Protein AF-A0A2H0APX2-F1 (afdb_monomer)

Nearest PDB structures (foldseek):
  3wp4-assembly1_A  TM=6.862E-01  e=2.463E+00  Neocallimastix patriciarum
  4i0n-assembly1_A  TM=4.531E-01  e=3.080E+00  Clostridium perfringens
  5kpe-assembly1_A  TM=3.613E-01  e=2.604E+00  synthetic construct
  5aq5-assembly1_C  TM=3.192E-01  e=1.664E+00  Tequintavirus T5
  6vhh-assembly1_A  TM=3.517E-01  e=2.913E+00  Homo sapiens

Structure (mmCIF, N/CA/C/O backbone):
data_AF-A0A2H0APX2-F1
#
_entry.id   AF-A0A2H0APX2-F1
#
loop_
_atom_site.group_PDB
_atom_site.id
_atom_site.type_symbol
_atom_site.label_atom_id
_atom_site.label_alt_id
_atom_site.label_comp_id
_atom_site.label_asym_id
_atom_site.label_entity_id
_atom_site.label_seq_id
_atom_site.pdbx_PDB_ins_code
_atom_site.Cartn_x
_atom_site.Cartn_y
_atom_site.Cartn_z
_atom_site.occupancy
_atom_site.B_iso_or_equiv
_atom_site.auth_seq_id
_atom_site.auth_comp_id
_atom_site.auth_asym_id
_atom_site.auth_atom_id
_atom_site.pdbx_PDB_model_num
ATOM 1 N N . VAL A 1 1 ? -0.109 0.220 15.138 1.00 91.38 1 VAL A N 1
ATOM 2 C CA . VAL A 1 1 ? -1.235 0.701 14.297 1.00 91.38 1 VAL A CA 1
ATOM 3 C C . VAL A 1 1 ? -2.297 1.288 15.212 1.00 91.38 1 VAL A C 1
ATOM 5 O O . VAL A 1 1 ? -2.525 0.712 16.268 1.00 91.38 1 VAL A O 1
ATOM 8 N N . LYS A 1 2 ? -2.913 2.417 14.846 1.00 97.56 2 LYS A N 1
ATOM 9 C CA . LYS A 1 2 ? -4.001 3.067 15.596 1.00 97.56 2 LYS A CA 1
AT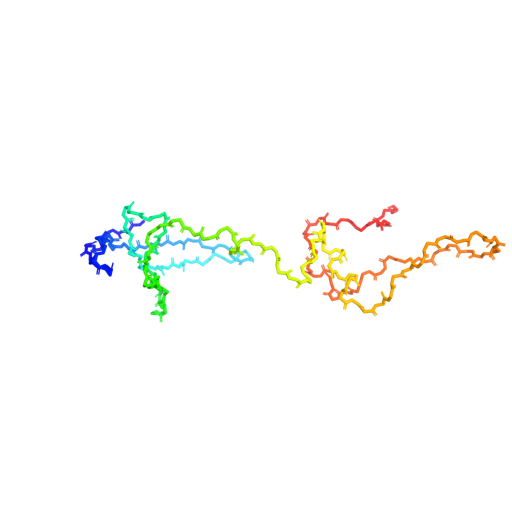OM 10 C C . LYS A 1 2 ? -5.226 3.203 14.694 1.00 97.56 2 LYS A C 1
ATOM 12 O O . LYS A 1 2 ? -5.105 3.725 13.592 1.00 97.56 2 LYS A O 1
ATOM 17 N N . VAL A 1 3 ? -6.397 2.751 15.138 1.00 97.81 3 VAL A N 1
ATOM 18 C CA . VAL A 1 3 ? -7.653 2.941 14.393 1.00 97.81 3 VAL A CA 1
ATOM 19 C C . VAL A 1 3 ? -8.117 4.391 14.544 1.00 97.81 3 VAL A C 1
ATOM 21 O O . VAL A 1 3 ? -8.096 4.933 15.646 1.00 97.81 3 VAL A O 1
ATOM 24 N N . LEU A 1 4 ? -8.495 5.020 13.431 1.00 98.00 4 LEU A N 1
ATOM 25 C CA . LEU A 1 4 ? -8.972 6.405 13.374 1.00 98.00 4 LEU A CA 1
ATOM 26 C C . LEU A 1 4 ? -10.473 6.502 13.076 1.00 98.00 4 LEU A C 1
ATOM 28 O O . LEU A 1 4 ? -11.070 7.541 13.331 1.00 98.00 4 LEU A O 1
ATOM 32 N N . GLY A 1 5 ? -11.080 5.444 12.535 1.00 98.12 5 GLY A N 1
ATOM 33 C CA . GLY A 1 5 ? -12.513 5.398 12.259 1.00 98.12 5 GLY A CA 1
ATOM 34 C C . GLY A 1 5 ? -12.862 4.491 11.085 1.00 98.12 5 GLY A C 1
ATOM 35 O O . GLY A 1 5 ? -12.059 3.659 10.659 1.00 98.12 5 GLY A O 1
ATOM 36 N N . THR A 1 6 ? -14.072 4.671 10.563 1.00 98.06 6 THR A N 1
ATOM 37 C CA . THR A 1 6 ? -14.573 3.993 9.361 1.00 98.06 6 THR A CA 1
ATOM 38 C C . THR A 1 6 ? -14.955 5.039 8.323 1.00 98.06 6 THR A C 1
ATOM 40 O O . THR A 1 6 ? -15.617 6.017 8.655 1.00 98.06 6 THR A O 1
ATOM 43 N N . GLU A 1 7 ? -14.565 4.823 7.071 1.00 98.00 7 GLU A N 1
ATOM 44 C CA . G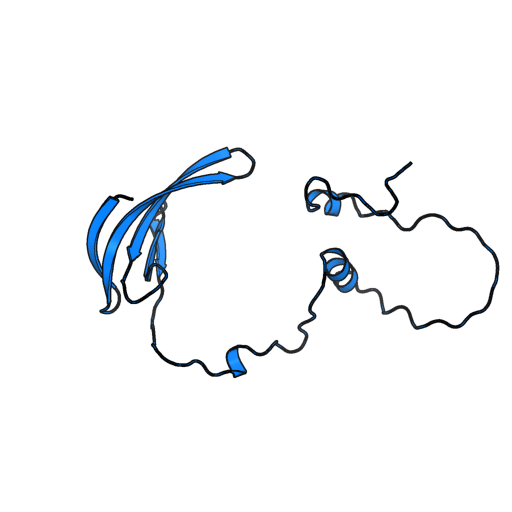LU A 1 7 ? -14.915 5.678 5.933 1.00 98.00 7 GLU A CA 1
ATOM 45 C C . GLU A 1 7 ? -15.234 4.798 4.717 1.00 98.00 7 GLU A C 1
ATOM 47 O O . GLU A 1 7 ? -14.782 3.656 4.642 1.00 98.00 7 GLU A O 1
ATOM 52 N N . LYS A 1 8 ? -16.014 5.309 3.758 1.00 97.31 8 LYS A N 1
ATOM 53 C CA . LYS A 1 8 ? -16.231 4.620 2.480 1.00 97.31 8 LYS A CA 1
ATOM 54 C C . LYS A 1 8 ? -15.264 5.145 1.422 1.00 97.31 8 LYS A C 1
ATOM 56 O O . LYS A 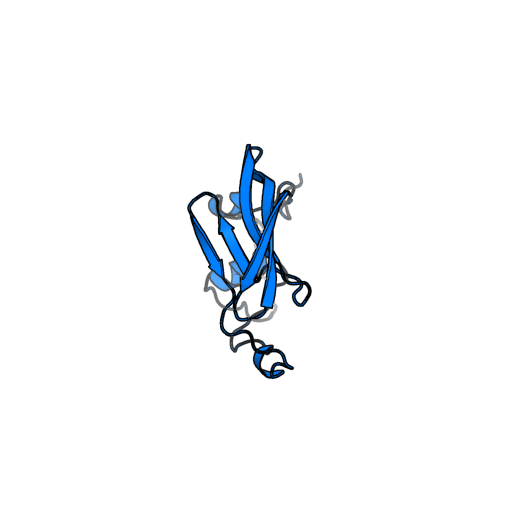1 8 ? -15.223 6.350 1.189 1.00 97.31 8 LYS A O 1
ATOM 61 N N . ILE A 1 9 ? -14.549 4.247 0.747 1.00 96.62 9 ILE A N 1
ATOM 62 C CA . ILE A 1 9 ? -13.728 4.558 -0.431 1.00 96.62 9 ILE A CA 1
ATOM 63 C C . ILE A 1 9 ? -14.366 3.860 -1.627 1.00 96.62 9 ILE A C 1
ATOM 65 O O . ILE A 1 9 ? -14.425 2.638 -1.663 1.00 96.62 9 ILE A O 1
ATOM 69 N N . GLN A 1 10 ? -14.894 4.632 -2.583 1.00 93.25 10 GLN A N 1
ATOM 70 C CA . GLN A 1 10 ? -15.577 4.101 -3.779 1.00 93.25 10 GLN A CA 1
ATOM 71 C C . GLN A 1 10 ? -16.682 3.075 -3.472 1.00 93.25 10 GLN A C 1
ATOM 73 O O . GLN A 1 10 ? -16.867 2.100 -4.187 1.00 93.25 10 GLN A O 1
ATOM 78 N N . GLY A 1 11 ? -17.421 3.290 -2.383 1.00 94.44 11 GLY A N 1
ATOM 79 C CA . GLY A 1 11 ? -18.487 2.386 -1.945 1.00 94.44 11 GLY A CA 1
ATOM 80 C C . GLY A 1 11 ? -18.025 1.263 -1.014 1.00 94.44 11 GLY A C 1
ATOM 81 O O . GLY A 1 11 ? -18.834 0.807 -0.206 1.00 94.44 11 GLY A O 1
ATOM 82 N N . TYR A 1 12 ? -16.738 0.906 -1.021 1.00 96.56 12 TYR A N 1
ATOM 83 C CA . TYR A 1 12 ? -16.165 -0.092 -0.119 1.00 96.56 12 TYR A CA 1
ATOM 84 C C . TYR A 1 12 ? -16.020 0.459 1.297 1.00 96.56 12 TYR A C 1
ATOM 86 O O . TYR A 1 12 ? -15.556 1.585 1.505 1.00 96.56 12 TYR A O 1
ATOM 94 N N . LYS A 1 13 ? -16.429 -0.334 2.291 1.00 97.94 13 LYS A N 1
ATOM 95 C CA . LYS A 1 13 ? -16.302 0.027 3.705 1.00 97.94 13 LYS A CA 1
ATOM 96 C C . LYS A 1 13 ? -14.853 -0.170 4.136 1.00 97.94 13 LYS A C 1
ATOM 98 O O . LYS A 1 13 ? -14.366 -1.291 4.189 1.00 97.94 13 LYS A O 1
ATOM 103 N N . CYS A 1 14 ? -14.185 0.909 4.520 1.00 98.44 14 CYS A N 1
ATOM 104 C CA . CYS A 1 14 ? -12.797 0.863 4.953 1.00 98.44 14 CYS A CA 1
ATOM 105 C C . CYS A 1 14 ? -12.654 1.214 6.431 1.00 98.44 14 CYS A C 1
ATOM 107 O O . CYS A 1 14 ? -13.226 2.193 6.916 1.00 98.44 14 CYS A O 1
ATOM 109 N N . THR A 1 15 ? -11.791 0.481 7.133 1.00 98.50 15 THR A N 1
ATOM 110 C CA . THR A 1 15 ? -11.237 0.967 8.397 1.00 98.50 15 THR A CA 1
ATOM 111 C C . THR A 1 15 ? -10.095 1.927 8.089 1.00 98.50 15 THR A C 1
ATOM 113 O O . THR A 1 15 ? -9.107 1.543 7.460 1.00 98.50 15 THR A O 1
ATOM 116 N N . LYS A 1 16 ? -10.200 3.164 8.573 1.00 98.50 16 LYS A N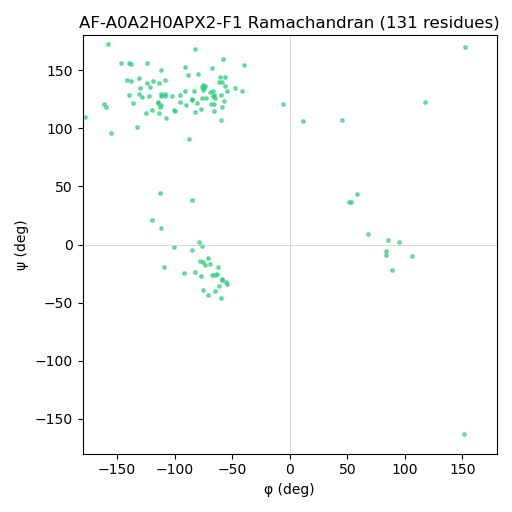 1
ATOM 117 C CA . LYS A 1 16 ? -9.125 4.153 8.509 1.00 98.50 16 LYS A CA 1
ATOM 118 C C . LYS A 1 16 ? -8.194 3.959 9.696 1.00 98.50 16 LYS A C 1
ATOM 120 O O . LYS A 1 16 ? -8.641 3.938 10.847 1.00 98.50 16 LYS A O 1
ATOM 125 N N . ARG A 1 17 ? -6.899 3.793 9.440 1.00 98.19 17 ARG A N 1
ATOM 126 C CA . ARG A 1 17 ? -5.895 3.504 10.474 1.00 98.19 17 ARG A CA 1
ATOM 127 C C . ARG A 1 17 ? -4.632 4.316 10.234 1.00 98.19 17 ARG A C 1
ATOM 129 O O . ARG A 1 17 ? -4.182 4.437 9.104 1.00 98.19 17 ARG A O 1
ATOM 136 N N . GLN A 1 18 ? -4.034 4.818 11.302 1.00 98.00 18 GLN A N 1
ATOM 137 C CA . GLN A 1 18 ? -2.678 5.343 11.288 1.00 98.00 18 GLN A CA 1
ATOM 138 C C . GLN A 1 18 ? -1.697 4.187 11.484 1.00 98.00 18 GLN A C 1
ATOM 140 O O . GLN A 1 18 ? -1.774 3.425 12.459 1.00 98.00 18 GLN A O 1
ATOM 145 N N . VAL A 1 19 ? -0.770 4.052 10.552 1.00 96.94 19 VAL A N 1
ATOM 146 C CA . VAL A 1 19 ? 0.284 3.046 10.553 1.00 96.94 19 VAL A CA 1
ATOM 147 C C . VAL A 1 19 ? 1.604 3.764 10.762 1.00 96.94 19 VAL A C 1
ATOM 149 O O . VAL A 1 19 ? 1.908 4.722 10.063 1.00 96.94 19 VAL A O 1
ATOM 152 N N . THR A 1 20 ? 2.372 3.299 11.741 1.00 95.88 20 THR A N 1
ATOM 153 C CA . THR A 1 20 ? 3.715 3.793 12.033 1.00 95.88 20 THR A CA 1
ATOM 154 C C . THR A 1 20 ? 4.685 2.661 11.760 1.00 95.88 20 THR A C 1
ATOM 156 O O . THR A 1 20 ? 4.576 1.607 12.390 1.00 95.88 20 THR A O 1
ATOM 159 N N . THR A 1 21 ? 5.637 2.897 10.871 1.00 92.19 21 THR A N 1
ATOM 160 C CA . THR A 1 21 ? 6.660 1.938 10.466 1.00 92.19 21 THR A CA 1
ATOM 161 C C . THR A 1 21 ? 8.032 2.498 10.810 1.00 92.19 21 THR A C 1
ATOM 163 O O . THR A 1 21 ? 8.283 3.695 10.669 1.00 92.19 21 THR A O 1
ATOM 166 N N . HIS A 1 22 ? 8.926 1.633 11.276 1.00 91.25 22 HIS A N 1
ATOM 167 C CA . HIS A 1 22 ? 10.339 1.960 11.418 1.00 91.25 22 HIS A CA 1
ATOM 168 C C . HIS A 1 22 ? 11.058 1.338 10.230 1.00 91.25 22 HIS A C 1
ATOM 170 O O . HIS A 1 22 ? 11.033 0.122 10.063 1.00 91.25 22 HIS A O 1
ATOM 176 N N . VAL A 1 23 ? 11.630 2.183 9.383 1.00 86.31 23 VAL A N 1
ATOM 177 C CA . VAL A 1 23 ? 12.358 1.771 8.188 1.00 86.31 23 VAL A CA 1
ATOM 178 C C . VAL A 1 23 ? 13.831 2.030 8.444 1.00 86.31 23 VAL A C 1
ATOM 180 O O . VAL A 1 23 ? 14.208 3.129 8.846 1.00 86.31 23 VAL A O 1
ATOM 183 N N . GLU A 1 24 ? 14.660 1.018 8.231 1.00 88.38 24 GLU A N 1
ATOM 184 C CA . GLU A 1 24 ? 16.107 1.170 8.249 1.00 88.38 24 GLU A CA 1
ATOM 185 C C . GLU A 1 24 ? 16.606 1.258 6.810 1.00 88.38 24 GLU A C 1
ATOM 187 O O . GLU A 1 24 ? 16.464 0.314 6.035 1.00 88.38 24 GLU A O 1
ATOM 192 N N . ILE A 1 25 ? 17.158 2.411 6.439 1.00 83.00 25 ILE A N 1
ATOM 193 C CA . ILE A 1 25 ? 17.715 2.644 5.105 1.00 83.00 25 ILE A CA 1
ATOM 194 C C . ILE A 1 25 ? 19.188 2.976 5.290 1.00 83.00 25 ILE A C 1
ATOM 196 O O . ILE A 1 25 ? 19.521 3.980 5.911 1.00 83.00 25 ILE A O 1
ATOM 200 N N . MET A 1 26 ? 20.075 2.122 4.770 1.00 84.50 26 MET A N 1
ATOM 201 C CA . MET A 1 26 ? 21.533 2.305 4.860 1.00 84.50 26 MET A CA 1
ATOM 202 C C . MET A 1 26 ? 22.045 2.530 6.302 1.00 84.50 26 MET A C 1
ATOM 204 O O . MET A 1 26 ? 22.954 3.323 6.521 1.00 84.50 26 MET A O 1
ATOM 208 N N . GLY A 1 27 ? 21.452 1.855 7.295 1.00 86.06 27 GLY A N 1
ATOM 209 C CA . GLY A 1 27 ? 21.802 2.004 8.717 1.00 86.06 27 GLY A CA 1
ATOM 210 C C . GLY A 1 27 ? 21.131 3.187 9.428 1.00 86.06 27 GLY A C 1
ATOM 211 O O . GLY A 1 27 ? 21.240 3.317 10.647 1.00 86.06 27 GLY A O 1
ATOM 212 N N . PHE A 1 28 ? 20.389 4.033 8.707 1.00 82.25 28 PHE A N 1
ATOM 213 C CA . PHE A 1 28 ? 19.597 5.108 9.297 1.00 82.25 28 PHE A CA 1
ATOM 214 C C . PHE A 1 28 ? 18.193 4.613 9.628 1.00 82.25 28 PHE A C 1
ATOM 216 O O . PHE A 1 28 ? 17.431 4.216 8.744 1.00 82.25 28 PHE A O 1
ATOM 223 N N . LYS A 1 29 ? 17.829 4.680 10.910 1.00 90.06 29 LYS A N 1
ATOM 224 C CA . LYS A 1 29 ? 16.473 4.381 11.376 1.00 90.06 29 LYS A CA 1
ATOM 225 C C . LYS A 1 29 ? 15.590 5.604 11.181 1.00 90.06 29 LYS A C 1
ATOM 227 O O . LYS A 1 29 ? 15.769 6.621 11.847 1.00 90.06 29 LYS A O 1
ATOM 232 N N . LYS A 1 30 ? 14.604 5.488 10.299 1.00 89.31 30 LYS A N 1
ATOM 233 C CA . LYS A 1 30 ? 13.571 6.495 10.085 1.00 89.31 30 LYS A CA 1
ATOM 234 C C . LYS A 1 30 ? 12.229 5.962 10.563 1.00 89.31 30 LYS A C 1
ATOM 236 O O . LYS A 1 30 ? 11.799 4.874 10.189 1.00 89.31 30 LYS A O 1
ATOM 241 N N . LYS A 1 31 ? 11.544 6.755 11.378 1.00 91.75 31 LYS A N 1
ATOM 242 C CA . LYS A 1 31 ? 10.126 6.551 11.666 1.00 91.75 31 LYS A CA 1
ATOM 243 C C . LYS A 1 31 ? 9.320 7.187 10.537 1.00 91.75 31 LYS A C 1
ATOM 245 O O . LYS A 1 31 ? 9.600 8.320 10.162 1.00 91.75 31 LYS A O 1
ATOM 250 N N . SER A 1 32 ? 8.351 6.458 10.005 1.00 91.06 32 SER A N 1
ATOM 251 C CA . SER A 1 32 ? 7.422 6.939 8.986 1.00 91.06 32 SER A CA 1
ATOM 252 C C . SER A 1 32 ? 6.000 6.609 9.410 1.00 91.06 32 SER A C 1
ATOM 254 O O . SER A 1 32 ? 5.726 5.501 9.878 1.00 91.06 32 SER A O 1
ATOM 256 N N . GLN A 1 33 ? 5.100 7.573 9.279 1.00 95.44 33 GLN A N 1
ATOM 257 C CA . GLN A 1 33 ? 3.673 7.396 9.494 1.00 95.44 33 GLN A CA 1
ATOM 258 C C . GLN A 1 33 ? 2.907 7.526 8.179 1.00 95.44 33 GLN A C 1
ATOM 260 O O . GLN A 1 33 ? 3.297 8.231 7.251 1.00 95.44 33 GLN A O 1
ATOM 265 N N . SER A 1 34 ? 1.790 6.819 8.111 1.00 97.31 34 SER A N 1
ATOM 266 C CA . SER A 1 34 ? 0.813 6.946 7.038 1.00 97.31 34 SER A CA 1
ATOM 267 C C . SER A 1 34 ? -0.586 6.719 7.588 1.00 97.31 34 SER A C 1
ATOM 269 O O . SER A 1 34 ? -0.770 6.056 8.614 1.00 97.31 34 SER A O 1
ATOM 271 N N . VAL A 1 35 ? -1.586 7.259 6.905 1.00 98.44 35 VAL A N 1
ATOM 272 C CA . VAL A 1 35 ? -2.987 6.901 7.106 1.00 98.44 35 VAL A CA 1
ATOM 273 C C . VAL A 1 35 ? -3.401 5.973 5.976 1.00 98.44 35 VAL A C 1
ATOM 275 O O . VAL A 1 35 ? -3.190 6.272 4.805 1.00 98.44 35 VAL A O 1
ATOM 278 N N . GLN A 1 36 ? -3.976 4.831 6.328 1.00 98.44 36 GLN A N 1
ATOM 279 C CA . GLN A 1 36 ? -4.364 3.786 5.390 1.00 98.44 36 GLN A CA 1
ATOM 280 C C . GLN A 1 36 ? -5.849 3.472 5.536 1.00 98.44 36 GLN A C 1
ATOM 282 O O . GLN A 1 36 ? -6.367 3.381 6.653 1.00 98.44 36 GLN A O 1
ATOM 287 N N . TRP A 1 37 ? -6.518 3.284 4.402 1.00 98.56 37 TRP A N 1
ATOM 288 C CA . TRP A 1 37 ? -7.914 2.864 4.318 1.00 98.56 37 TRP A CA 1
ATOM 289 C C . TRP A 1 37 ? -7.964 1.419 3.842 1.00 98.56 37 TRP A C 1
ATOM 291 O O . TRP A 1 37 ? -7.659 1.136 2.685 1.00 98.56 37 TRP A O 1
ATOM 301 N N . ILE A 1 38 ? -8.329 0.509 4.744 1.00 97.81 38 ILE A N 1
ATOM 302 C CA . ILE A 1 38 ? -8.295 -0.938 4.500 1.00 97.81 38 ILE A CA 1
ATOM 303 C C . ILE A 1 38 ? -9.724 -1.476 4.446 1.00 97.81 38 ILE A C 1
ATOM 305 O O . ILE A 1 38 ? -10.454 -1.331 5.430 1.00 97.81 38 ILE A O 1
ATOM 309 N N . SER A 1 39 ? -10.110 -2.077 3.317 1.00 97.38 39 SER A N 1
ATOM 310 C CA . SER A 1 39 ? -11.313 -2.917 3.213 1.00 97.38 39 SER A CA 1
ATOM 311 C C . SER A 1 39 ? -10.953 -4.375 3.498 1.00 97.38 39 SER A C 1
ATOM 313 O O . SER A 1 39 ? -9.820 -4.779 3.253 1.00 97.38 39 SER A O 1
ATOM 315 N N . GLU A 1 40 ? -11.909 -5.162 3.982 1.00 96.12 40 GLU A N 1
ATOM 316 C CA . GLU A 1 40 ? -11.752 -6.618 4.128 1.00 96.12 40 GLU A CA 1
ATOM 317 C C . GLU A 1 40 ? -11.818 -7.344 2.773 1.00 96.12 40 GLU A C 1
ATOM 319 O O . GLU A 1 40 ? -11.316 -8.457 2.648 1.00 96.12 40 GLU A O 1
ATOM 324 N N . ASP A 1 41 ? -12.350 -6.679 1.744 1.00 95.19 41 ASP A N 1
ATOM 325 C CA . ASP A 1 41 ? -12.507 -7.235 0.393 1.00 95.19 41 ASP A CA 1
ATOM 326 C C . ASP A 1 41 ? -11.185 -7.299 -0.397 1.00 95.19 41 ASP A C 1
ATOM 328 O O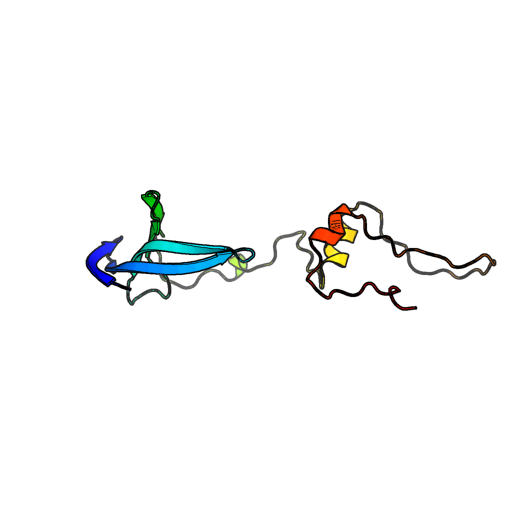 . ASP A 1 41 ? -11.105 -7.969 -1.425 1.00 95.19 41 ASP A O 1
ATOM 332 N N . PHE A 1 42 ? -10.138 -6.594 0.057 1.00 94.25 42 PHE A N 1
ATOM 333 C CA . PHE A 1 42 ? -8.873 -6.463 -0.672 1.00 94.25 42 PHE A CA 1
ATOM 334 C C . PHE A 1 42 ? -7.659 -6.746 0.221 1.00 94.25 42 PHE A C 1
ATOM 336 O O . PHE A 1 42 ? -7.618 -6.311 1.372 1.00 94.25 42 PHE A O 1
ATOM 343 N N . PRO A 1 43 ? -6.601 -7.384 -0.316 1.00 92.94 43 PRO A N 1
ATOM 344 C CA . PRO A 1 43 ? -5.380 -7.674 0.439 1.00 92.94 43 PRO A CA 1
ATOM 345 C C . PRO A 1 43 ? -4.471 -6.445 0.637 1.00 92.94 43 PRO A C 1
ATOM 347 O O . PRO A 1 43 ? -3.414 -6.553 1.256 1.00 92.94 43 PRO A O 1
ATOM 350 N N . MET A 1 44 ? -4.845 -5.282 0.098 1.00 94.31 44 MET A N 1
ATOM 351 C CA . MET A 1 44 ? -4.056 -4.050 0.124 1.00 94.31 44 MET A CA 1
ATOM 352 C C . MET A 1 44 ? -4.938 -2.828 0.433 1.00 94.31 44 MET A C 1
ATOM 354 O O . MET A 1 44 ? -6.140 -2.860 0.156 1.00 94.31 44 MET A O 1
ATOM 358 N N . PRO A 1 45 ? -4.377 -1.735 0.989 1.00 97.00 45 PRO A N 1
ATOM 359 C CA . PRO A 1 45 ? -5.141 -0.518 1.241 1.00 97.00 45 PRO A CA 1
ATOM 360 C C . PRO A 1 45 ? -5.691 0.087 -0.054 1.00 97.00 45 PRO A C 1
ATOM 362 O O . PRO A 1 45 ? -4.984 0.171 -1.057 1.00 97.00 45 PRO A O 1
ATOM 365 N N . LEU A 1 46 ? -6.926 0.588 -0.005 1.00 97.94 46 LEU A N 1
ATOM 366 C CA . LEU A 1 46 ? -7.536 1.299 -1.133 1.00 97.94 46 LEU A CA 1
ATOM 367 C C . LEU A 1 46 ? -7.012 2.730 -1.270 1.00 97.94 46 LEU A C 1
ATOM 369 O O . LEU A 1 46 ? -6.977 3.276 -2.370 1.00 97.94 46 LEU A O 1
ATOM 373 N N . ARG A 1 47 ? -6.577 3.329 -0.156 1.00 98.44 47 ARG A N 1
ATOM 374 C CA . ARG A 1 47 ? -5.904 4.629 -0.108 1.00 98.44 47 ARG A CA 1
ATOM 375 C C . ARG A 1 47 ? -4.786 4.599 0.929 1.00 98.44 47 ARG A C 1
ATOM 377 O O . ARG A 1 47 ? -4.958 4.029 2.009 1.00 98.44 47 ARG A O 1
ATOM 384 N N . ILE A 1 48 ? -3.674 5.251 0.611 1.00 98.19 48 ILE A N 1
ATOM 385 C CA . ILE A 1 48 ? -2.558 5.530 1.515 1.00 98.19 48 ILE A CA 1
ATOM 386 C C . ILE A 1 48 ? -2.262 7.023 1.425 1.00 98.19 48 ILE A C 1
ATOM 388 O O . ILE A 1 48 ? -2.058 7.536 0.330 1.00 98.19 48 ILE A O 1
ATOM 392 N N . GLN A 1 49 ? -2.230 7.702 2.566 1.00 98.31 49 GLN A N 1
ATOM 393 C CA . GLN A 1 49 ? -1.770 9.079 2.694 1.00 98.31 49 GLN A CA 1
ATOM 394 C C . GLN A 1 49 ? -0.508 9.102 3.554 1.00 98.31 49 GLN A C 1
ATOM 396 O O . GLN A 1 49 ? -0.522 8.621 4.689 1.00 98.31 49 GLN A O 1
ATOM 401 N N . ASN A 1 50 ? 0.576 9.641 3.014 1.00 96.75 50 ASN A N 1
ATOM 402 C CA . ASN A 1 50 ? 1.858 9.761 3.701 1.00 96.75 50 ASN A CA 1
ATOM 403 C C . ASN A 1 50 ? 1.890 11.001 4.612 1.00 96.75 50 ASN A C 1
ATOM 405 O O . ASN A 1 50 ? 1.026 11.874 4.530 1.00 96.75 50 ASN A O 1
ATOM 409 N N . GLU A 1 51 ? 2.906 11.090 5.474 1.00 94.19 51 GLU A N 1
ATOM 410 C CA . GLU A 1 51 ? 3.145 12.248 6.358 1.00 94.19 51 GLU A CA 1
ATOM 411 C C . GLU A 1 51 ? 3.233 13.589 5.616 1.00 94.19 51 GLU A C 1
ATOM 413 O O . GLU A 1 51 ? 2.799 14.607 6.146 1.00 94.19 51 GLU A O 1
ATOM 418 N N . ASP A 1 52 ? 3.765 13.592 4.394 1.00 94.38 52 ASP A N 1
ATOM 419 C CA . ASP A 1 52 ? 3.880 14.783 3.543 1.00 94.38 52 ASP A CA 1
ATOM 420 C C . ASP A 1 52 ? 2.561 15.162 2.838 1.00 94.38 52 ASP A C 1
ATOM 422 O O . ASP A 1 52 ? 2.517 16.113 2.061 1.00 94.38 52 ASP A O 1
ATOM 426 N N . GLY A 1 53 ? 1.480 14.418 3.094 1.00 95.81 53 GLY A N 1
ATOM 427 C CA . GLY A 1 53 ? 0.166 14.605 2.484 1.00 95.81 53 GLY A CA 1
ATOM 428 C C . GLY A 1 53 ? 0.004 13.946 1.114 1.00 95.81 53 GLY A C 1
ATOM 429 O O . GLY A 1 53 ? -1.130 13.854 0.626 1.00 95.81 53 GLY A O 1
ATOM 430 N N . SER A 1 54 ? 1.084 13.434 0.509 1.00 97.56 54 SER A N 1
ATOM 431 C CA . SER A 1 54 ? 1.001 12.696 -0.753 1.00 97.56 54 SER A CA 1
ATOM 432 C C . SER A 1 54 ? 0.090 11.480 -0.594 1.00 97.56 54 SER A C 1
ATOM 434 O O . SER A 1 54 ? 0.062 10.827 0.452 1.00 97.56 54 SER A O 1
ATOM 436 N N . THR A 1 55 ? -0.722 11.216 -1.618 1.00 97.62 55 THR A N 1
ATOM 437 C CA . THR A 1 55 ? -1.769 10.196 -1.554 1.00 97.62 55 THR A CA 1
ATOM 438 C C . THR A 1 55 ? -1.708 9.279 -2.764 1.00 97.62 55 THR A C 1
ATOM 440 O O . THR A 1 55 ? -1.729 9.740 -3.903 1.00 97.62 55 THR A O 1
ATOM 443 N N . THR A 1 56 ? -1.714 7.977 -2.497 1.00 97.69 56 THR A N 1
ATOM 444 C CA . THR A 1 56 ? -1.919 6.925 -3.493 1.00 97.69 56 THR A CA 1
ATOM 445 C C . THR A 1 56 ? -3.295 6.318 -3.266 1.00 97.69 56 THR A C 1
ATOM 447 O O . THR A 1 56 ? -3.633 5.949 -2.141 1.00 97.69 56 THR A O 1
ATOM 450 N N . GLU A 1 57 ? -4.102 6.207 -4.317 1.00 97.50 57 GLU A N 1
ATOM 451 C CA . GLU A 1 57 ? -5.452 5.648 -4.243 1.00 97.50 57 GLU A CA 1
ATOM 452 C C . GLU A 1 57 ? -5.729 4.759 -5.453 1.00 97.50 57 GLU A C 1
ATOM 454 O O . GLU A 1 57 ? -5.549 5.185 -6.595 1.00 97.50 57 GLU A O 1
ATOM 459 N N . LEU A 1 58 ? -6.195 3.536 -5.198 1.00 96.19 58 LEU A N 1
ATOM 460 C CA . LEU A 1 58 ? -6.715 2.653 -6.237 1.00 96.19 58 LEU A CA 1
ATOM 461 C C . LEU A 1 58 ? -8.070 3.187 -6.674 1.00 96.19 58 LEU A C 1
ATOM 463 O O . LEU A 1 58 ? -8.925 3.369 -5.820 1.00 96.19 58 LEU A O 1
ATOM 467 N N . LYS A 1 59 ? -8.290 3.423 -7.969 1.00 94.88 59 LYS A N 1
ATOM 468 C CA . LYS A 1 59 ? -9.561 3.935 -8.506 1.00 94.88 59 LYS A CA 1
ATOM 469 C C . LYS A 1 59 ? -10.129 3.020 -9.583 1.00 94.88 59 LYS A C 1
ATOM 471 O O . LYS A 1 59 ? -9.374 2.314 -10.244 1.00 94.88 59 LYS A O 1
ATOM 476 N N . ASN A 1 60 ? -11.444 3.091 -9.792 1.00 95.12 60 ASN A N 1
ATOM 477 C CA . ASN A 1 60 ? -12.173 2.355 -10.831 1.00 95.12 60 ASN A CA 1
ATOM 478 C C . ASN A 1 60 ? -12.013 0.832 -10.714 1.00 95.12 60 ASN A C 1
ATOM 480 O O . ASN A 1 60 ? -11.795 0.141 -11.711 1.00 95.12 60 ASN A O 1
ATOM 484 N N . ILE A 1 61 ? -12.104 0.317 -9.488 1.00 93.12 61 ILE A N 1
ATOM 485 C CA . ILE A 1 61 ? -11.946 -1.110 -9.210 1.00 93.12 61 ILE A CA 1
ATOM 486 C C . ILE A 1 61 ? -13.093 -1.880 -9.872 1.00 93.12 61 ILE A C 1
ATOM 488 O O . ILE A 1 61 ? -14.266 -1.566 -9.676 1.00 93.12 61 ILE A O 1
ATOM 492 N N . LYS A 1 62 ? -12.735 -2.881 -10.677 1.00 91.38 62 LYS A N 1
ATOM 493 C CA . LYS A 1 62 ? -13.665 -3.817 -11.309 1.00 91.38 62 LYS A CA 1
ATOM 494 C C . LYS A 1 62 ? -13.246 -5.228 -10.936 1.00 91.38 62 LYS A C 1
ATOM 496 O O . LYS A 1 62 ? -12.182 -5.688 -11.345 1.00 91.38 62 LYS A O 1
ATOM 501 N N . GLU A 1 63 ? -14.078 -5.897 -10.155 1.00 88.81 63 GLU A N 1
ATOM 502 C CA . GLU A 1 63 ? -13.846 -7.278 -9.747 1.00 88.81 63 GLU A CA 1
ATOM 503 C C . GLU A 1 63 ? -14.159 -8.229 -10.904 1.00 88.81 63 GLU A C 1
ATOM 505 O O . GLU A 1 63 ? -15.165 -8.083 -11.600 1.00 88.81 63 GLU A O 1
ATOM 510 N N . GLY A 1 64 ? -13.284 -9.206 -11.130 1.00 92.06 64 GLY A N 1
ATOM 511 C CA . GLY A 1 64 ? -13.481 -10.197 -12.179 1.00 92.06 64 GLY A CA 1
ATOM 512 C C . GLY A 1 64 ? -12.183 -10.772 -12.724 1.00 92.06 64 GLY A C 1
ATOM 513 O O . GLY A 1 64 ? -11.082 -10.291 -12.445 1.00 92.06 64 GLY A O 1
ATOM 514 N N . ARG A 1 65 ? -12.330 -11.826 -13.530 1.00 94.31 65 ARG A N 1
ATOM 515 C CA . ARG A 1 65 ? -11.210 -12.458 -14.233 1.00 94.31 65 ARG A CA 1
ATOM 516 C C . ARG A 1 65 ? -10.640 -11.493 -15.267 1.00 94.31 65 ARG A C 1
ATOM 518 O O . ARG A 1 65 ? -11.385 -10.925 -16.061 1.00 94.31 65 ARG A O 1
ATOM 525 N N . GLN A 1 66 ? -9.322 -11.349 -15.263 1.00 95.31 66 GLN A N 1
ATOM 526 C CA . GLN A 1 66 ? -8.606 -10.583 -16.275 1.00 95.31 66 GLN A CA 1
ATOM 527 C C . GLN A 1 66 ? -8.257 -11.484 -17.473 1.00 95.31 66 GLN A C 1
ATOM 529 O O . GLN A 1 66 ? -8.001 -12.674 -17.265 1.00 95.31 66 GLN A O 1
ATOM 534 N N . PRO A 1 67 ? -8.254 -10.961 -18.715 1.00 95.69 67 PRO A N 1
ATOM 535 C CA . PRO A 1 67 ? -7.819 -11.719 -19.884 1.00 95.69 67 PRO A CA 1
ATOM 536 C C . PRO A 1 67 ? -6.392 -12.247 -19.714 1.00 95.69 67 PRO A C 1
ATOM 538 O O . PRO A 1 67 ? -5.505 -11.505 -19.295 1.00 95.69 67 PRO A O 1
ATOM 541 N N . GLY A 1 68 ? -6.159 -13.510 -20.082 1.00 94.88 68 GLY A N 1
ATOM 542 C CA . GLY A 1 68 ? -4.831 -14.131 -19.993 1.00 94.88 68 GLY A CA 1
ATOM 543 C C . GLY A 1 68 ? -3.764 -13.398 -20.812 1.00 94.88 68 GLY A C 1
ATOM 544 O O . GLY A 1 68 ? -2.621 -13.314 -20.381 1.00 94.88 68 GLY A O 1
ATOM 545 N N . SER A 1 69 ? -4.163 -12.772 -21.923 1.00 94.56 69 SER A N 1
ATOM 546 C CA . SER A 1 69 ? -3.279 -11.995 -22.799 1.00 94.56 69 SER A CA 1
ATOM 547 C C . SER A 1 69 ? -2.639 -10.779 -22.120 1.00 94.56 69 SER A C 1
ATOM 549 O O . SER A 1 69 ? -1.627 -10.278 -22.594 1.00 94.56 69 SER A O 1
ATOM 551 N N . LEU A 1 70 ? -3.195 -10.291 -21.001 1.00 94.31 70 LEU A N 1
ATOM 552 C CA . LEU A 1 70 ? -2.576 -9.214 -20.214 1.00 94.31 70 LEU A CA 1
ATOM 553 C C . LEU A 1 70 ? -1.316 -9.668 -19.461 1.00 94.31 70 LEU A C 1
ATOM 555 O O . LEU A 1 70 ? -0.594 -8.829 -18.928 1.00 94.31 70 LEU A O 1
ATOM 559 N N . PHE A 1 71 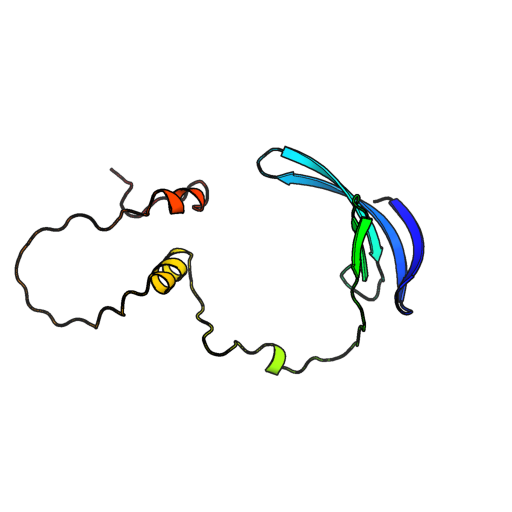? -1.070 -10.976 -19.396 1.00 94.94 71 PHE A N 1
ATOM 560 C CA . PHE A 1 71 ? 0.054 -11.587 -18.689 1.00 94.94 71 PHE A CA 1
ATOM 561 C C . PHE A 1 71 ? 1.068 -12.228 -19.648 1.00 94.94 71 PHE A C 1
ATOM 563 O O . PHE A 1 71 ? 1.915 -13.009 -19.217 1.00 94.94 71 PHE A O 1
ATOM 570 N N . GLU A 1 72 ? 0.984 -11.921 -20.943 1.00 94.56 72 GLU A N 1
ATOM 571 C CA . GLU A 1 72 ? 1.967 -12.348 -21.936 1.00 94.56 72 GLU A CA 1
ATOM 572 C C . GLU A 1 72 ? 3.211 -11.452 -21.898 1.00 94.56 72 GLU A C 1
ATOM 574 O O . GLU A 1 72 ? 3.139 -10.251 -21.624 1.00 94.56 72 GLU A O 1
ATOM 579 N N . LEU A 1 73 ? 4.374 -12.043 -22.178 1.00 93.81 73 LEU A N 1
ATOM 580 C CA . LEU A 1 73 ? 5.624 -11.294 -22.268 1.00 93.81 73 LEU A CA 1
ATOM 581 C C . LEU A 1 73 ? 5.590 -10.391 -23.512 1.00 93.81 73 LEU A C 1
ATOM 583 O O . LEU A 1 73 ? 5.268 -10.873 -24.601 1.00 93.81 73 LEU A O 1
ATOM 587 N N . PRO A 1 74 ? 5.929 -9.095 -23.390 1.00 93.19 74 PRO A N 1
ATOM 588 C CA . PRO A 1 74 ? 5.938 -8.202 -24.537 1.00 93.19 74 PRO A CA 1
ATOM 589 C C . PRO A 1 74 ? 7.044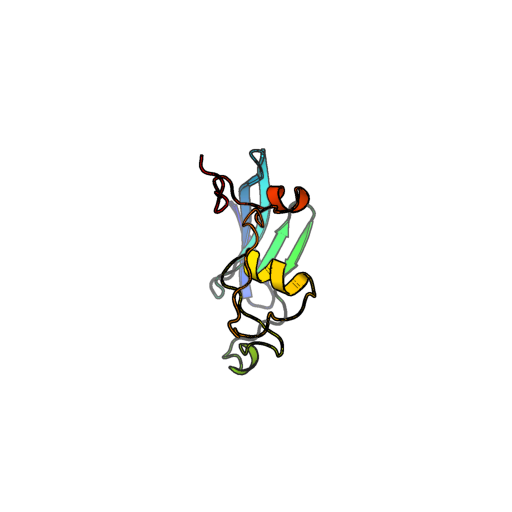 -8.592 -25.523 1.00 93.19 74 PRO A C 1
ATOM 591 O O . PRO A 1 74 ? 8.089 -9.124 -25.143 1.00 93.19 74 PRO A O 1
ATOM 594 N N . SER A 1 75 ? 6.835 -8.282 -26.803 1.00 93.25 75 SER A N 1
ATOM 595 C CA . SER A 1 75 ? 7.865 -8.466 -27.830 1.00 93.25 75 SER A CA 1
ATOM 596 C C . SER A 1 75 ? 9.157 -7.745 -27.434 1.00 93.25 75 SER A C 1
ATOM 598 O O . SER A 1 75 ? 9.124 -6.573 -27.063 1.00 93.25 75 SER A O 1
ATOM 600 N N . GLY A 1 76 ? 10.291 -8.438 -27.544 1.00 90.00 76 GLY A N 1
ATOM 601 C CA . GLY A 1 76 ? 11.601 -7.921 -27.139 1.00 90.00 76 GLY A CA 1
ATOM 602 C C . GLY A 1 76 ? 11.935 -8.117 -25.657 1.00 90.00 76 GLY A C 1
ATOM 603 O O . GLY A 1 76 ? 12.990 -7.668 -25.220 1.00 90.00 76 GLY A O 1
ATOM 604 N N . TYR A 1 77 ? 11.078 -8.785 -24.878 1.00 92.31 77 TYR A N 1
ATOM 605 C CA . TYR A 1 77 ? 11.449 -9.219 -23.536 1.00 92.31 77 TYR A CA 1
ATOM 606 C C . TYR A 1 77 ? 12.508 -10.328 -23.596 1.00 92.31 77 TYR A C 1
ATOM 608 O O . TYR A 1 77 ? 12.255 -11.410 -24.128 1.00 92.31 77 TYR A O 1
ATOM 616 N N . THR A 1 78 ? 13.658 -10.072 -22.976 1.00 89.56 78 THR A N 1
ATOM 617 C CA . THR A 1 78 ? 14.712 -11.063 -22.741 1.00 89.56 78 THR A CA 1
ATOM 618 C C . THR A 1 78 ? 14.804 -11.327 -21.244 1.00 89.56 78 THR A C 1
ATOM 620 O O . THR A 1 78 ? 15.080 -10.421 -20.456 1.00 89.56 78 THR A O 1
ATOM 623 N N . GLN A 1 79 ? 14.562 -12.573 -20.835 1.00 90.88 79 GLN A N 1
ATOM 624 C CA . GLN A 1 79 ? 14.819 -12.984 -19.460 1.00 90.88 79 GLN A CA 1
ATOM 625 C C . GLN A 1 79 ? 16.322 -13.178 -19.273 1.00 90.88 79 GLN A C 1
ATOM 627 O O . GLN A 1 79 ? 16.930 -13.968 -19.985 1.00 90.88 79 GLN A O 1
ATOM 632 N N . VAL A 1 80 ? 16.890 -12.509 -18.275 1.00 91.25 80 VAL A N 1
ATOM 633 C CA . VAL A 1 80 ? 18.293 -12.665 -17.882 1.00 91.25 80 VAL A CA 1
ATOM 634 C C . VAL A 1 80 ? 18.386 -13.413 -16.556 1.00 91.25 80 VAL A C 1
ATOM 636 O O . VAL A 1 80 ? 17.563 -13.230 -15.655 1.00 91.25 80 VAL A O 1
ATOM 639 N N . SER A 1 81 ? 19.382 -14.283 -16.432 1.00 90.06 81 SER A N 1
ATOM 640 C CA . SER A 1 81 ? 19.606 -15.124 -15.251 1.00 90.06 81 SER A CA 1
ATOM 641 C C . SER A 1 81 ? 20.349 -14.396 -14.129 1.00 90.06 81 SER A C 1
ATOM 643 O O . SER A 1 81 ? 20.249 -14.777 -12.962 1.00 90.06 81 SER A O 1
ATOM 645 N N . ASN A 1 82 ? 21.109 -13.351 -14.466 1.00 86.69 82 ASN A N 1
ATOM 646 C CA . ASN A 1 82 ? 21.915 -12.590 -13.522 1.00 86.69 82 ASN A CA 1
ATOM 647 C C . ASN A 1 82 ? 22.233 -11.177 -14.048 1.00 86.69 82 ASN A C 1
ATOM 649 O O . ASN A 1 82 ? 21.959 -10.833 -15.195 1.00 86.69 82 ASN A O 1
ATOM 653 N N . ILE A 1 83 ? 22.831 -10.352 -13.183 1.00 83.12 83 ILE A N 1
ATOM 654 C CA . ILE A 1 83 ? 23.168 -8.956 -13.491 1.00 83.12 83 ILE A CA 1
ATOM 655 C C . ILE A 1 83 ? 24.224 -8.817 -14.605 1.00 83.12 83 ILE A C 1
ATOM 657 O O . ILE A 1 83 ? 24.233 -7.803 -15.290 1.00 83.12 83 ILE A O 1
ATOM 661 N N . PHE A 1 84 ? 25.100 -9.809 -14.810 1.00 83.94 84 PHE A N 1
ATOM 662 C CA . PHE A 1 84 ? 26.141 -9.749 -15.846 1.00 83.94 84 PHE A CA 1
ATOM 663 C C . PHE A 1 84 ? 25.548 -9.871 -17.239 1.00 83.94 84 PHE A C 1
ATOM 665 O O . PHE A 1 84 ? 25.900 -9.094 -18.116 1.00 83.94 84 PHE A O 1
ATOM 672 N N . GLU A 1 85 ? 24.611 -10.797 -17.407 1.00 83.62 85 GLU A N 1
ATOM 673 C CA . GLU A 1 85 ? 23.888 -11.002 -18.661 1.00 83.62 85 GLU A CA 1
ATOM 674 C C . GLU A 1 85 ? 23.087 -9.751 -19.062 1.00 83.62 85 GLU A C 1
ATOM 676 O O . GLU A 1 85 ? 23.056 -9.384 -20.230 1.00 83.62 85 GLU A O 1
ATOM 681 N N . LEU A 1 86 ? 22.529 -9.027 -18.082 1.00 82.44 86 LEU A N 1
ATOM 682 C CA . LEU A 1 86 ? 21.857 -7.746 -18.325 1.00 82.44 86 LEU A CA 1
ATOM 683 C C . LEU A 1 86 ? 22.812 -6.649 -18.824 1.00 82.44 86 LEU A C 1
ATOM 685 O O . LEU A 1 86 ? 22.439 -5.824 -19.656 1.00 82.44 86 LEU A O 1
ATOM 689 N N . ILE A 1 87 ? 24.025 -6.595 -18.270 1.00 81.62 87 ILE A N 1
ATOM 690 C CA . ILE A 1 87 ? 25.013 -5.560 -18.599 1.00 81.62 87 ILE A CA 1
ATOM 691 C C . ILE A 1 87 ? 25.642 -5.833 -19.970 1.00 81.62 87 ILE A C 1
ATOM 693 O O . ILE A 1 87 ? 25.829 -4.888 -20.736 1.00 81.62 87 ILE A O 1
ATOM 697 N N . ASP A 1 88 ? 25.921 -7.098 -20.288 1.00 71.00 88 ASP A N 1
ATOM 698 C CA . ASP A 1 88 ? 26.500 -7.523 -21.569 1.00 71.00 88 ASP A CA 1
ATOM 699 C C . ASP A 1 88 ? 25.593 -7.128 -22.749 1.00 71.00 88 ASP A C 1
ATOM 701 O O . ASP A 1 88 ? 26.047 -6.473 -23.687 1.00 71.00 88 ASP A O 1
ATOM 705 N N . ASP A 1 89 ? 24.282 -7.371 -22.630 1.00 62.28 89 ASP A N 1
ATOM 706 C CA . ASP A 1 89 ? 23.283 -7.037 -23.662 1.00 62.28 89 ASP A CA 1
ATOM 707 C C . ASP A 1 89 ? 23.105 -5.512 -23.851 1.00 62.28 89 ASP A C 1
ATOM 709 O O . ASP A 1 89 ? 22.794 -5.025 -24.938 1.00 62.28 89 ASP A O 1
ATOM 713 N N . SER A 1 90 ? 23.382 -4.715 -22.809 1.00 59.62 90 SER A N 1
ATOM 714 C CA . SER A 1 90 ? 23.328 -3.244 -22.876 1.00 59.62 90 SER A CA 1
ATOM 715 C C . SER A 1 90 ? 24.542 -2.598 -23.555 1.00 59.62 90 SER A C 1
ATOM 717 O O . SER A 1 90 ? 24.498 -1.414 -23.894 1.00 59.62 90 SER A O 1
ATOM 719 N N . SER A 1 91 ? 25.628 -3.356 -23.748 1.00 57.59 91 SER A N 1
ATOM 720 C CA . SER A 1 91 ? 26.905 -2.832 -24.248 1.00 57.59 91 SER A CA 1
ATOM 721 C C . SER A 1 91 ? 26.997 -2.738 -25.778 1.00 57.59 91 SER A C 1
ATOM 723 O O . SER A 1 91 ? 27.951 -2.164 -26.297 1.00 57.59 91 SER A O 1
ATOM 725 N N . GLY A 1 92 ? 25.988 -3.221 -26.514 1.00 51.94 92 GLY A N 1
ATOM 726 C CA . GLY A 1 92 ? 25.873 -3.017 -27.962 1.00 51.94 92 GLY A CA 1
ATOM 727 C C . GLY A 1 92 ? 26.923 -3.735 -28.818 1.00 51.94 92 GLY A C 1
ATOM 728 O O . GLY A 1 92 ? 26.968 -3.500 -30.027 1.00 51.94 92 GLY A O 1
ATOM 729 N N . GLU A 1 93 ? 27.745 -4.622 -28.250 1.00 46.66 93 GLU A N 1
ATOM 730 C CA . GLU A 1 93 ? 28.703 -5.410 -29.023 1.00 46.66 93 GLU A CA 1
ATOM 731 C C . GLU A 1 93 ? 28.137 -6.791 -29.396 1.00 46.66 93 GLU A C 1
ATOM 733 O O . GLU A 1 93 ? 27.716 -7.597 -28.577 1.00 46.66 93 GLU A O 1
ATOM 738 N N . THR A 1 94 ? 28.115 -7.023 -30.707 1.00 38.25 94 THR A N 1
ATOM 739 C CA . THR A 1 94 ? 27.590 -8.169 -31.467 1.00 38.25 94 THR A CA 1
ATOM 740 C C . THR A 1 94 ? 27.818 -9.580 -30.887 1.00 38.25 94 THR A C 1
ATOM 742 O O . THR A 1 94 ? 28.857 -9.842 -30.279 1.00 38.25 94 THR A O 1
ATOM 745 N N . PRO A 1 95 ? 26.948 -10.561 -31.222 1.00 40.84 95 PRO A N 1
ATOM 746 C CA . PRO A 1 95 ? 27.084 -11.938 -30.756 1.00 40.84 95 PRO A CA 1
ATOM 747 C C . PRO A 1 95 ? 28.343 -12.596 -31.338 1.00 40.84 95 PRO A C 1
ATOM 749 O O . PRO A 1 95 ? 28.484 -12.737 -32.559 1.00 40.84 95 PRO A O 1
ATOM 752 N N . ARG A 1 96 ? 29.259 -13.052 -30.471 1.00 46.69 96 ARG A N 1
ATOM 753 C CA . ARG A 1 96 ? 30.405 -13.875 -30.888 1.00 46.69 96 ARG A CA 1
ATOM 754 C C . ARG A 1 96 ? 29.901 -15.165 -31.543 1.00 46.69 96 ARG A C 1
ATOM 756 O O . ARG A 1 96 ? 29.392 -16.075 -30.893 1.00 46.69 96 ARG A O 1
ATOM 763 N N . ARG A 1 97 ? 30.064 -15.215 -32.867 1.00 38.53 97 ARG A N 1
ATOM 764 C CA . ARG A 1 97 ? 29.858 -16.375 -33.739 1.00 38.53 97 ARG A CA 1
ATOM 765 C C . ARG A 1 97 ? 30.534 -17.626 -33.164 1.00 38.53 97 ARG A C 1
ATOM 767 O O . ARG A 1 97 ? 31.697 -17.589 -32.771 1.00 38.53 97 ARG A O 1
ATOM 774 N N . LYS A 1 98 ? 29.787 -18.734 -33.192 1.00 39.97 98 LYS A N 1
ATOM 775 C CA . LYS A 1 98 ? 30.242 -20.109 -32.948 1.00 39.97 98 LYS A CA 1
ATOM 776 C C . LYS A 1 98 ? 31.596 -20.405 -33.609 1.00 39.97 98 LYS A C 1
ATOM 778 O O . LYS A 1 98 ? 31.771 -20.158 -34.798 1.00 39.97 98 LYS A O 1
ATOM 783 N N . MET A 1 99 ? 32.468 -21.003 -32.796 1.00 35.06 99 MET A N 1
ATOM 784 C CA . MET A 1 99 ? 33.642 -21.828 -33.102 1.00 35.06 99 MET A CA 1
ATOM 785 C C . MET A 1 99 ? 33.860 -22.182 -34.581 1.00 35.06 99 MET A C 1
ATOM 787 O O . MET A 1 99 ? 33.091 -22.943 -35.169 1.00 35.06 99 MET A O 1
ATOM 791 N N . ARG A 1 100 ? 35.021 -21.783 -35.110 1.00 30.11 100 ARG A N 1
ATOM 792 C CA . ARG A 1 100 ? 35.806 -22.658 -35.979 1.00 30.11 100 ARG A CA 1
ATOM 793 C C . ARG A 1 100 ? 37.274 -22.551 -35.577 1.00 30.11 100 ARG A C 1
ATOM 795 O O . ARG A 1 100 ? 37.834 -21.468 -35.485 1.00 30.11 100 ARG A O 1
ATOM 802 N N . GLN A 1 101 ? 37.784 -23.717 -35.230 1.00 37.31 101 GLN A N 1
ATOM 803 C CA . GLN A 1 101 ? 39.119 -24.059 -34.777 1.00 37.31 101 GLN A CA 1
ATOM 804 C C . GLN A 1 101 ? 40.150 -23.687 -35.847 1.00 37.31 101 GLN A C 1
ATOM 806 O O . GLN A 1 101 ? 39.975 -24.094 -36.990 1.00 37.31 101 GLN A O 1
ATOM 811 N N . GLU A 1 102 ? 41.192 -22.951 -35.470 1.00 28.53 102 GLU A N 1
ATOM 812 C CA . GLU A 1 102 ? 42.538 -23.056 -36.040 1.00 28.53 102 GLU A CA 1
ATOM 813 C C . GLU A 1 102 ? 43.513 -22.438 -35.023 1.00 28.53 102 GLU A C 1
ATOM 815 O O . GLU A 1 102 ? 43.361 -21.295 -34.595 1.00 28.53 102 GLU A O 1
ATOM 820 N N . GLU A 1 103 ? 44.425 -23.277 -34.534 1.00 40.59 103 GLU A N 1
ATOM 821 C CA . GLU A 1 103 ? 45.448 -22.960 -33.543 1.00 40.59 103 GLU A CA 1
ATOM 822 C C . GLU A 1 103 ? 46.474 -21.976 -34.116 1.00 40.59 103 GLU A C 1
ATOM 824 O O . GLU A 1 103 ? 47.101 -22.254 -35.135 1.00 40.59 103 GLU A O 1
ATOM 829 N N . SER A 1 104 ? 46.728 -20.876 -33.405 1.00 28.70 104 SER A N 1
ATOM 830 C CA . SER A 1 104 ? 48.050 -20.246 -33.396 1.00 28.70 104 SER A CA 1
ATOM 831 C C . SER A 1 104 ? 48.239 -19.435 -32.111 1.00 28.70 104 SER A C 1
ATOM 833 O O . SER A 1 104 ? 47.765 -18.309 -31.980 1.00 28.70 104 SER A O 1
ATOM 835 N N . ASP A 1 105 ? 48.879 -20.097 -31.153 1.00 37.44 105 ASP A N 1
ATOM 836 C CA . ASP A 1 105 ? 49.775 -19.596 -30.109 1.00 37.44 105 ASP A CA 1
ATOM 837 C C . ASP A 1 105 ? 49.841 -18.064 -29.886 1.00 37.44 105 ASP A C 1
ATOM 839 O O . ASP A 1 105 ? 50.443 -17.325 -30.667 1.00 37.44 105 ASP A O 1
ATOM 843 N N . SER A 1 106 ? 49.239 -17.580 -28.791 1.00 29.36 106 SER A N 1
ATOM 844 C CA . SER A 1 106 ? 49.772 -16.476 -27.968 1.00 29.36 106 SER A CA 1
ATOM 845 C C . SER A 1 106 ? 48.885 -16.176 -26.747 1.00 29.36 106 SER A C 1
ATOM 847 O O . SER A 1 106 ? 47.795 -15.631 -26.865 1.00 29.36 106 SER A O 1
ATOM 849 N N . LYS A 1 107 ? 49.427 -16.522 -25.572 1.00 29.77 107 LYS A N 1
ATOM 850 C CA . LYS A 1 107 ? 49.289 -15.885 -24.245 1.00 29.77 107 LYS A CA 1
ATOM 851 C C . LYS A 1 107 ? 47.879 -15.476 -23.776 1.00 29.77 107 LYS A C 1
ATOM 853 O O . LYS A 1 107 ? 47.326 -14.459 -24.182 1.00 29.77 107 LYS A O 1
ATOM 858 N N . GLU A 1 108 ? 47.368 -16.255 -22.821 1.00 38.34 108 GLU A N 1
ATOM 859 C CA . GLU A 1 108 ? 46.334 -15.846 -21.862 1.00 38.34 108 GLU A CA 1
ATOM 860 C C . GLU A 1 108 ? 46.761 -14.618 -21.031 1.00 38.34 108 GLU A C 1
ATOM 862 O O . GLU A 1 108 ? 47.956 -14.368 -20.900 1.00 38.34 108 GLU A O 1
ATOM 867 N N . GLU A 1 109 ? 45.750 -13.938 -20.458 1.00 29.62 109 GLU A N 1
ATOM 868 C CA . GLU A 1 109 ? 45.727 -12.798 -19.502 1.00 29.62 109 GLU A CA 1
ATOM 869 C C . GLU A 1 109 ? 45.050 -11.556 -20.129 1.00 29.62 109 GLU A C 1
ATOM 871 O O . GLU A 1 109 ? 45.456 -11.076 -21.179 1.00 29.62 109 GLU A O 1
ATOM 876 N N . ASP A 1 110 ? 43.991 -10.925 -19.616 1.00 32.44 110 ASP A N 1
ATOM 877 C CA . ASP A 1 110 ? 43.139 -11.065 -18.431 1.00 32.44 110 ASP A CA 1
ATOM 878 C C . ASP A 1 110 ? 41.851 -10.266 -18.765 1.00 32.44 110 ASP A C 1
ATOM 880 O O . ASP A 1 110 ? 41.916 -9.087 -19.117 1.00 32.44 110 ASP A O 1
ATOM 884 N N . LYS A 1 111 ? 40.670 -10.904 -18.764 1.00 38.81 111 LYS A N 1
ATOM 885 C CA . LYS A 1 111 ? 39.379 -10.277 -19.142 1.00 38.81 111 LYS A CA 1
ATOM 886 C C . LYS A 1 111 ? 38.429 -10.142 -17.947 1.00 38.81 111 LYS A C 1
ATOM 888 O O . LYS A 1 111 ? 37.246 -10.450 -18.065 1.00 38.81 111 LYS A O 1
ATOM 893 N N . SER A 1 112 ? 38.923 -9.697 -16.791 1.00 47.50 112 SER A N 1
ATOM 894 C CA . SER A 1 112 ? 38.118 -9.642 -15.555 1.00 47.50 112 SER A CA 1
ATOM 895 C C . SER A 1 112 ? 37.944 -8.246 -14.931 1.00 47.50 112 SER A C 1
ATOM 897 O O . SER A 1 112 ? 37.577 -8.108 -13.764 1.00 47.50 112 SER A O 1
ATOM 899 N N . SER A 1 113 ? 38.130 -7.170 -15.698 1.00 49.12 113 SER A N 1
ATOM 900 C CA . SER A 1 113 ? 37.962 -5.802 -15.191 1.00 49.12 113 SER A CA 1
ATOM 901 C C . SER A 1 113 ? 36.505 -5.314 -15.312 1.00 49.12 113 SER A C 1
ATOM 903 O O . SER A 1 113 ? 36.122 -4.693 -16.303 1.00 49.12 113 SER A O 1
ATOM 905 N N . ILE A 1 114 ? 35.693 -5.527 -14.270 1.00 56.66 114 ILE A N 1
ATOM 906 C CA . ILE A 1 114 ? 34.456 -4.750 -14.067 1.00 56.66 114 ILE A CA 1
ATOM 907 C C . ILE A 1 114 ? 34.842 -3.291 -13.786 1.00 56.66 114 ILE A C 1
ATOM 909 O O . ILE A 1 114 ? 35.641 -3.034 -12.878 1.00 56.66 114 ILE A O 1
ATOM 913 N N . SER A 1 115 ? 34.253 -2.336 -14.516 1.00 59.53 115 SER A N 1
ATOM 914 C CA . SER A 1 115 ? 34.505 -0.905 -14.304 1.00 59.53 115 SER A CA 1
ATOM 915 C C . SER A 1 115 ? 34.207 -0.491 -12.855 1.00 59.53 115 SER A C 1
ATOM 917 O O . SER A 1 115 ? 33.264 -0.977 -12.226 1.00 59.53 115 SER A O 1
ATOM 919 N N . GLU A 1 116 ? 34.992 0.432 -12.292 1.00 57.47 116 GLU A N 1
ATOM 920 C CA . GLU A 1 116 ? 34.822 0.874 -10.894 1.00 57.47 116 GLU A CA 1
ATOM 921 C C . GLU A 1 116 ? 33.406 1.378 -10.583 1.00 57.47 116 GLU A C 1
ATOM 923 O O . GLU A 1 116 ? 32.879 1.173 -9.488 1.00 57.47 116 GLU A O 1
ATOM 928 N N . SER A 1 117 ? 32.753 1.972 -11.579 1.00 56.47 117 SER A N 1
ATOM 929 C CA . 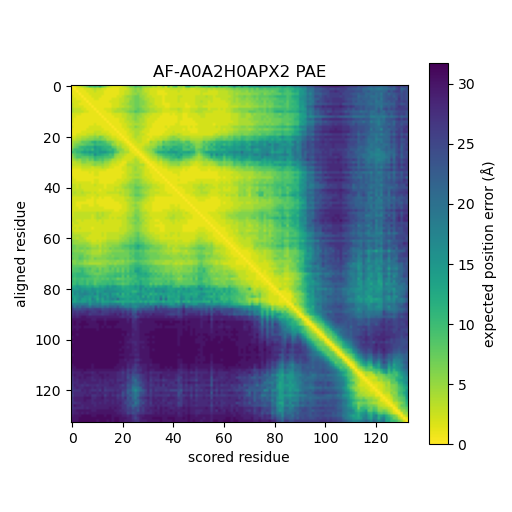SER A 1 117 ? 31.377 2.455 -11.515 1.00 56.47 117 SER A CA 1
ATOM 930 C C . SER A 1 117 ? 30.337 1.354 -11.280 1.00 56.47 117 SER A C 1
ATOM 932 O O . SER A 1 117 ? 29.280 1.654 -10.726 1.00 56.47 117 SER A O 1
ATOM 934 N N . LEU A 1 118 ? 30.626 0.102 -11.646 1.00 59.91 118 LEU A N 1
ATOM 935 C CA . LEU A 1 118 ? 29.736 -1.050 -11.466 1.00 59.91 118 LEU A CA 1
ATOM 936 C C . LEU A 1 118 ? 29.974 -1.781 -10.137 1.00 59.91 118 LEU A C 1
ATOM 938 O O . LEU A 1 118 ? 29.041 -2.363 -9.583 1.00 59.91 118 LEU A O 1
ATOM 942 N N . LYS A 1 119 ? 31.177 -1.674 -9.553 1.00 66.19 119 LYS A N 1
ATOM 943 C CA . LYS A 1 119 ? 31.511 -2.302 -8.258 1.00 66.19 119 LYS A CA 1
ATOM 944 C C . LYS A 1 119 ? 30.603 -1.835 -7.114 1.00 66.19 119 LYS A C 1
ATOM 946 O O . LYS A 1 119 ? 30.324 -2.605 -6.201 1.00 66.19 119 LYS A O 1
ATOM 951 N N . LYS A 1 120 ? 30.086 -0.601 -7.179 1.00 68.56 120 LYS A N 1
ATOM 952 C CA . LYS A 1 120 ? 29.183 -0.026 -6.162 1.00 68.56 120 LYS A CA 1
ATOM 953 C C . LYS A 1 120 ? 27.784 -0.658 -6.122 1.00 68.56 120 LYS A C 1
ATOM 955 O O . LYS A 1 120 ? 27.075 -0.473 -5.138 1.00 68.56 120 LYS A O 1
ATOM 960 N N . TYR A 1 121 ? 27.392 -1.376 -7.176 1.00 65.00 121 TYR A N 1
ATOM 961 C CA . TYR A 1 121 ? 26.101 -2.066 -7.265 1.00 65.00 121 TYR A CA 1
ATOM 962 C C . TYR A 1 121 ? 26.208 -3.568 -6.970 1.00 65.00 121 TYR A C 1
ATOM 964 O O . TYR A 1 121 ? 25.189 -4.257 -6.949 1.00 65.00 121 TYR A O 1
ATOM 972 N N . LEU A 1 122 ? 27.419 -4.083 -6.726 1.00 71.31 122 LEU A N 1
ATOM 973 C CA . LEU A 1 122 ? 27.608 -5.482 -6.363 1.00 71.31 122 LEU A CA 1
ATOM 974 C C . LEU A 1 122 ? 27.144 -5.725 -4.917 1.00 71.31 122 LEU A C 1
ATOM 976 O O . LEU A 1 122 ? 27.460 -4.934 -4.021 1.00 71.31 122 LEU A O 1
ATOM 980 N N . PRO A 1 123 ? 26.410 -6.821 -4.657 1.00 69.06 123 PRO A N 1
ATOM 981 C CA . PRO A 1 123 ? 26.019 -7.176 -3.302 1.00 69.06 123 PRO A CA 1
ATOM 982 C C . PRO A 1 123 ? 27.258 -7.410 -2.428 1.00 69.06 123 PRO A C 1
ATOM 984 O O . PRO A 1 123 ? 28.278 -7.938 -2.877 1.00 69.06 123 PRO A O 1
ATOM 987 N N . LYS A 1 124 ? 27.176 -7.016 -1.151 1.00 65.75 124 LYS A N 1
ATOM 988 C CA . LYS A 1 124 ? 28.278 -7.204 -0.196 1.00 65.75 124 LYS A CA 1
ATOM 989 C C . LYS A 1 124 ? 28.638 -8.694 -0.114 1.00 65.75 124 LYS A C 1
ATOM 991 O O . LYS A 1 124 ? 27.777 -9.512 0.190 1.00 65.75 124 LYS A O 1
ATOM 996 N N . GLY A 1 125 ? 29.903 -9.029 -0.375 1.00 63.84 125 GLY A N 1
ATOM 997 C CA . GLY A 1 125 ? 30.405 -10.410 -0.383 1.00 63.84 125 GLY A CA 1
ATOM 998 C C . GLY A 1 125 ? 30.434 -11.090 -1.757 1.00 63.84 125 GLY A C 1
ATOM 999 O O . GLY A 1 125 ? 30.833 -12.250 -1.840 1.00 63.84 125 GLY A O 1
ATOM 1000 N N . PHE A 1 126 ? 30.056 -10.390 -2.832 1.00 64.19 126 PHE A N 1
ATOM 1001 C CA . PHE A 1 126 ? 30.194 -10.894 -4.196 1.00 64.19 126 PHE A CA 1
ATOM 1002 C C . PHE A 1 126 ? 31.680 -11.040 -4.574 1.00 64.19 126 PHE A C 1
ATOM 1004 O O . PHE A 1 126 ? 32.406 -10.047 -4.640 1.00 64.19 126 PHE A O 1
ATOM 1011 N N . LYS A 1 127 ? 32.140 -12.277 -4.801 1.00 63.59 127 LYS A N 1
ATOM 1012 C CA . LYS A 1 127 ? 33.504 -12.567 -5.267 1.00 63.59 127 LYS A CA 1
ATOM 1013 C C . LYS A 1 127 ? 33.529 -12.606 -6.788 1.00 63.59 127 LYS A C 1
ATOM 1015 O O . LYS A 1 127 ? 32.692 -13.263 -7.401 1.00 63.59 127 LYS A O 1
ATOM 1020 N N . LEU A 1 128 ? 34.501 -11.923 -7.383 1.00 59.62 128 LEU A N 1
ATOM 1021 C CA . LEU A 1 128 ? 34.716 -11.981 -8.823 1.00 59.62 128 LEU A CA 1
ATOM 1022 C C . LEU A 1 128 ? 35.376 -13.320 -9.171 1.00 59.62 128 LEU A C 1
ATOM 1024 O O . LEU A 1 128 ? 36.294 -13.736 -8.458 1.00 59.62 128 LEU A O 1
ATOM 1028 N N . PRO A 1 129 ? 34.949 -14.012 -10.240 1.00 45.38 129 PRO A N 1
ATOM 1029 C CA . PRO A 1 129 ? 35.716 -15.141 -10.745 1.00 45.38 129 PRO A CA 1
ATOM 1030 C C . PRO A 1 129 ? 37.119 -14.635 -11.118 1.00 45.38 129 PRO A C 1
ATOM 1032 O O . PRO A 1 129 ? 37.249 -13.719 -11.924 1.00 45.38 129 PRO A O 1
ATOM 1035 N N . GLY A 1 130 ? 38.149 -15.175 -10.457 1.00 54.06 130 GLY A N 1
ATOM 1036 C CA . GLY A 1 130 ? 39.547 -14.737 -10.584 1.00 54.06 130 GLY A CA 1
ATOM 1037 C C . GLY A 1 130 ? 40.110 -13.945 -9.395 1.00 54.06 130 GLY A C 1
ATOM 1038 O O . GLY A 1 130 ? 41.319 -13.773 -9.310 1.00 54.06 130 GLY A O 1
ATOM 1039 N N . SER A 1 131 ? 39.298 -13.518 -8.417 1.00 48.62 131 SER A N 1
ATOM 1040 C CA . SER A 1 131 ? 39.787 -12.757 -7.248 1.00 48.62 131 SER A CA 1
ATOM 1041 C C . SER A 1 131 ? 40.317 -13.639 -6.104 1.00 48.62 131 SER A C 1
ATOM 1043 O O . SER A 1 131 ? 40.043 -13.369 -4.932 1.00 48.62 131 SER A O 1
ATOM 1045 N N . GLY A 1 132 ? 41.008 -14.727 -6.436 1.00 41.81 132 GLY A N 1
ATOM 1046 C CA . GLY A 1 132 ? 41.653 -15.617 -5.474 1.00 41.81 132 GLY A CA 1
ATOM 1047 C C . GLY A 1 132 ? 43.077 -15.924 -5.913 1.00 41.81 132 GLY A C 1
ATOM 1048 O O . GLY A 1 132 ? 43.269 -16.773 -6.778 1.00 41.81 132 GLY A O 1
ATOM 1049 N N . GLN A 1 133 ? 44.038 -15.237 -5.298 1.00 37.22 133 GLN A N 1
ATOM 1050 C CA . GLN A 1 133 ? 45.349 -15.804 -4.988 1.00 37.22 133 GLN A CA 1
ATOM 1051 C C . GLN A 1 133 ? 45.393 -16.048 -3.483 1.00 37.22 133 GLN A C 1
ATOM 1053 O O . GLN A 1 133 ? 44.865 -15.182 -2.744 1.00 37.22 133 GLN A O 1
#

Radius of gyration: 25.82 Å; Cα contacts (8 Å, |Δi|>4): 122; chains: 1; bounding box: 68×39×52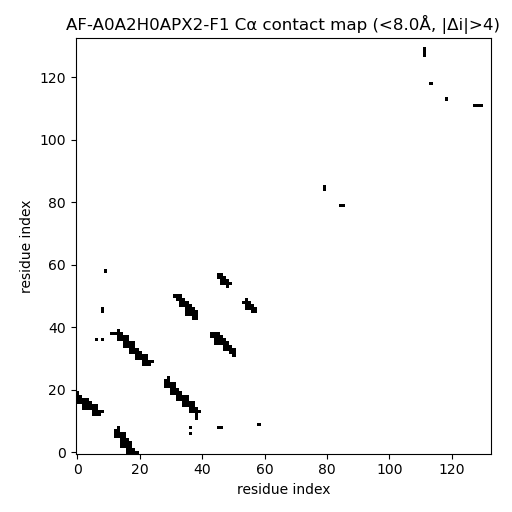 Å

Sequence (133 aa):
VKVLGTEKIQGYKCTKRQVTTHVEIMGFKKKSQSVQWISEDFPMPLRIQNEDGSTTELKNIKEGRQPGSLFELPSGYTQVSNIFELIDDSSGETPRRKMRQEESDSKEEDKSSISESLKKYLPKGFKLPGSGQ

pLDDT: mean 78.27, std 22.88, range [28.53, 98.56]

Foldseek 3Di:
DAFDAWDDDVNAIWTWGKDWDFDQDPNDTDIWIWIFTDGPVDPGTQKIATPVRDIDGDPPDDDDDDDPVVVDDDPPDDDDPDPVSVVVVVPPDDDDDDDDDDDDDDDDDDDFDDDPVCVVVDPPPDDGVVNDD

Mean predicted aligned error: 15.31 Å

Secondary structure (DSSP, 8-state):
-EEEEEEEETTEEEEEEEEEEEEEETTEEEEEEEEEEE-TTSSS-SEEEETTS-EEE--S---SPPPGGGGSPPTT----SSHHHHHHHHT------------------------HHHHTTSPTT-PPTT---

Solvent-accessible surface area (backbone atoms only — not comparable to full-atom values): 9116 Å² total; per-residue (Å²): 116,45,84,74,50,76,50,70,59,96,82,44,66,16,45,29,28,41,41,71,46,79,46,73,57,96,87,44,81,40,81,46,50,31,42,34,28,37,34,91,91,45,100,55,60,46,30,40,30,41,79,88,63,54,70,53,68,74,74,87,85,75,92,75,89,74,68,71,76,81,73,56,83,59,92,89,72,77,90,65,94,48,73,65,60,54,51,55,70,70,64,76,70,77,86,84,74,80,88,79,91,77,94,75,92,78,80,89,88,82,93,72,82,76,55,75,85,55,59,79,74,54,61,93,86,72,76,58,87,81,79,72,133